Protein AF-A0A937TNV4-F1 (afdb_monomer_lite)

Radius of gyration: 40.45 Å; chains: 1; bounding box: 138×29×56 Å

Secondary structure (DSSP, 8-state):
---B-TTSPBPTT---SPTT---HHHHHHHHHHHHHHHHHHHHHHHHHHHS-HHHHHHHHHHHHHHHS--------------------------------------------

pLDDT: mean 76.12, std 16.28, range [39.12, 95.31]

Structure (mmCIF, N/CA/C/O backbone):
data_AF-A0A937TNV4-F1
#
_entry.id   AF-A0A937TNV4-F1
#
loop_
_atom_site.group_PDB
_atom_site.id
_atom_site.type_symbol
_atom_site.label_atom_id
_atom_site.label_alt_id
_atom_site.label_comp_id
_atom_site.label_asym_id
_atom_site.label_entity_id
_atom_site.label_seq_id
_atom_site.pdbx_PDB_ins_code
_atom_site.Cartn_x
_atom_site.Cartn_y
_atom_site.Cartn_z
_atom_site.occupancy
_atom_site.B_iso_or_equiv
_atom_site.auth_seq_id
_atom_site.auth_comp_id
_atom_site.auth_asym_id
_atom_site.auth_atom_id
_atom_site.pdbx_PDB_model_num
ATOM 1 N N . MET A 1 1 ? 32.722 -8.941 -25.918 1.00 48.69 1 MET A N 1
ATOM 2 C CA . MET A 1 1 ? 32.540 -8.392 -27.281 1.00 48.69 1 MET A CA 1
ATOM 3 C C . MET A 1 1 ? 32.079 -6.948 -27.162 1.00 48.69 1 MET A C 1
ATOM 5 O O . MET A 1 1 ? 31.004 -6.709 -26.625 1.00 48.69 1 MET A O 1
ATOM 9 N N . ASN A 1 2 ? 32.920 -5.991 -27.565 1.00 55.69 2 ASN A N 1
ATOM 10 C CA . ASN A 1 2 ? 32.619 -4.562 -27.459 1.00 55.69 2 ASN A CA 1
ATOM 11 C C . ASN A 1 2 ? 31.551 -4.171 -28.484 1.00 55.69 2 ASN A C 1
ATOM 13 O O . ASN A 1 2 ? 31.790 -4.180 -29.685 1.00 55.69 2 ASN A O 1
ATOM 17 N N . SER A 1 3 ? 30.367 -3.821 -27.992 1.00 70.62 3 SER A N 1
ATOM 18 C CA . SER A 1 3 ? 29.188 -3.456 -28.782 1.00 70.62 3 SER A CA 1
ATOM 19 C C . SER A 1 3 ? 29.222 -2.030 -29.347 1.00 70.62 3 SER A C 1
ATOM 21 O O . SER A 1 3 ? 28.261 -1.610 -29.998 1.00 70.62 3 SER A O 1
ATOM 23 N N .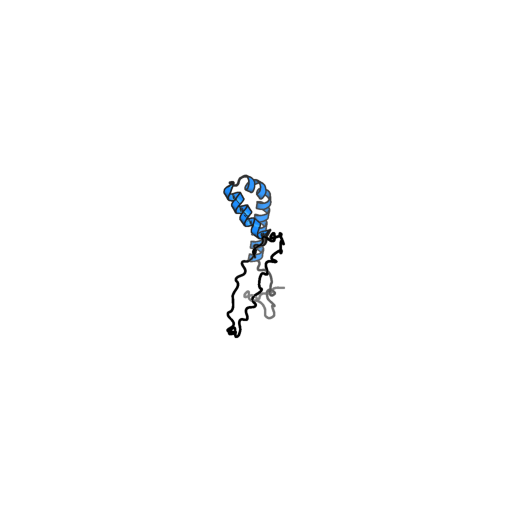 ARG A 1 4 ? 30.303 -1.278 -29.089 1.00 77.62 4 ARG A N 1
ATOM 24 C CA . ARG A 1 4 ? 30.451 0.142 -29.426 1.00 77.62 4 ARG A CA 1
ATOM 25 C C . ARG A 1 4 ? 31.749 0.417 -30.186 1.00 77.62 4 ARG A C 1
ATOM 27 O O . ARG A 1 4 ? 32.776 -0.187 -29.885 1.00 77.62 4 ARG A O 1
ATOM 34 N N . ASN A 1 5 ? 31.692 1.341 -31.144 1.00 82.62 5 ASN A N 1
ATOM 35 C CA . ASN A 1 5 ? 32.859 1.850 -31.863 1.00 82.62 5 ASN A CA 1
ATOM 36 C C . ASN A 1 5 ? 33.645 2.872 -31.012 1.00 82.62 5 ASN A C 1
ATOM 38 O O . ASN A 1 5 ? 33.216 3.270 -29.929 1.00 82.62 5 ASN A O 1
ATOM 42 N N . THR A 1 6 ? 34.787 3.339 -31.521 1.00 81.44 6 THR A N 1
ATOM 43 C CA . THR A 1 6 ? 35.656 4.342 -30.869 1.00 81.44 6 THR A CA 1
ATOM 44 C C . THR A 1 6 ? 34.995 5.707 -30.649 1.00 81.44 6 THR A C 1
ATOM 46 O O . THR A 1 6 ? 35.509 6.515 -29.885 1.00 81.44 6 THR A O 1
ATOM 49 N N . LYS A 1 7 ? 33.836 5.960 -31.272 1.00 82.69 7 LYS A N 1
ATOM 50 C CA . LYS A 1 7 ? 33.004 7.160 -31.090 1.00 82.69 7 LYS A CA 1
ATOM 51 C C . LYS A 1 7 ? 31.808 6.919 -30.153 1.00 82.69 7 LYS A C 1
ATOM 53 O O . LYS A 1 7 ? 30.940 7.777 -30.035 1.00 82.69 7 LYS A O 1
ATOM 58 N N . GLY A 1 8 ? 31.726 5.750 -29.509 1.00 79.38 8 GLY A N 1
ATOM 59 C CA . GLY A 1 8 ? 30.668 5.389 -28.558 1.00 79.38 8 GLY A CA 1
ATOM 60 C C . GLY A 1 8 ? 29.340 4.938 -29.180 1.00 79.38 8 GLY A C 1
ATOM 61 O O . GLY A 1 8 ? 28.397 4.653 -28.442 1.00 79.38 8 GLY A O 1
ATOM 62 N N . GLN A 1 9 ? 29.251 4.834 -30.507 1.00 83.50 9 GLN A N 1
ATOM 63 C CA . GLN A 1 9 ? 28.039 4.412 -31.216 1.00 83.50 9 GLN A CA 1
ATOM 64 C C . GLN A 1 9 ? 27.969 2.889 -31.324 1.00 83.50 9 GLN A C 1
ATOM 66 O O . GLN A 1 9 ? 29.000 2.217 -31.370 1.00 83.50 9 GLN A O 1
ATOM 71 N N . PHE A 1 10 ? 26.759 2.335 -31.399 1.00 84.38 10 PHE A N 1
ATOM 72 C CA . PHE A 1 10 ? 26.582 0.904 -31.630 1.00 84.38 10 PHE A CA 1
ATOM 73 C C . PHE A 1 10 ? 27.091 0.498 -33.018 1.00 84.38 10 PHE A C 1
ATOM 75 O O . PHE A 1 10 ? 26.864 1.199 -34.003 1.00 84.38 10 PHE A O 1
ATOM 82 N N . VAL A 1 11 ? 27.786 -0.638 -33.086 1.00 85.12 11 VAL A N 1
ATOM 83 C CA . VAL A 1 11 ? 28.223 -1.225 -34.360 1.00 85.12 11 VAL A CA 1
ATOM 84 C C . VAL A 1 11 ? 27.018 -1.696 -35.185 1.00 85.12 11 VAL A C 1
ATOM 86 O O . VAL A 1 11 ? 26.014 -2.142 -34.625 1.00 85.12 11 VAL A O 1
ATOM 89 N N . SER A 1 12 ? 27.111 -1.590 -36.515 1.00 78.56 12 SER A N 1
ATOM 90 C CA . SER A 1 12 ? 26.066 -2.078 -37.428 1.00 78.56 12 SER A CA 1
ATOM 91 C C . SER A 1 12 ? 25.835 -3.578 -37.215 1.00 78.56 12 SER A C 1
ATOM 93 O O . SER A 1 12 ? 26.793 -4.334 -37.067 1.00 78.56 12 SER A O 1
ATOM 95 N N . GLY A 1 13 ? 24.570 -3.999 -37.144 1.00 78.25 13 GLY A N 1
ATOM 96 C CA . GLY A 1 13 ? 24.187 -5.373 -36.797 1.00 78.25 13 GLY A CA 1
ATOM 97 C C . GLY A 1 13 ? 24.043 -5.649 -35.295 1.00 78.25 13 GLY A C 1
ATOM 98 O O . GLY A 1 13 ? 23.780 -6.786 -34.913 1.00 78.25 13 GLY A O 1
ATOM 99 N N . ASN A 1 14 ? 24.176 -4.639 -34.427 1.00 79.69 14 ASN A N 1
ATOM 100 C CA . ASN A 1 14 ? 23.879 -4.807 -33.007 1.00 79.69 14 ASN A CA 1
ATOM 101 C C . ASN A 1 14 ? 22.352 -4.836 -32.769 1.00 79.69 14 ASN A C 1
ATOM 103 O O . ASN A 1 14 ? 21.692 -3.827 -33.024 1.00 79.69 14 ASN A O 1
ATOM 107 N N . PRO A 1 15 ? 21.785 -5.938 -32.235 1.00 76.69 15 PRO A N 1
ATOM 108 C CA . PRO A 1 15 ? 20.345 -6.070 -31.994 1.00 76.69 15 PRO A CA 1
ATOM 109 C C . PRO A 1 15 ? 19.812 -5.141 -30.888 1.00 76.69 15 PRO A C 1
ATOM 111 O O . PRO A 1 15 ? 18.605 -5.090 -30.652 1.00 76.69 15 PRO A O 1
ATOM 114 N N . GLY A 1 16 ? 20.690 -4.397 -30.206 1.00 77.12 16 GLY A N 1
ATOM 115 C CA . GLY A 1 16 ? 20.316 -3.517 -29.109 1.00 77.12 16 GLY A CA 1
ATOM 116 C C . GLY A 1 16 ? 19.827 -4.302 -27.892 1.00 77.12 16 GLY A C 1
ATOM 117 O O . GLY A 1 16 ? 20.084 -5.496 -27.736 1.00 77.12 16 GLY A O 1
ATOM 118 N N . LYS A 1 17 ? 19.135 -3.613 -26.982 1.00 78.25 17 LYS A N 1
ATOM 119 C CA . LYS A 1 17 ? 18.499 -4.270 -25.836 1.00 7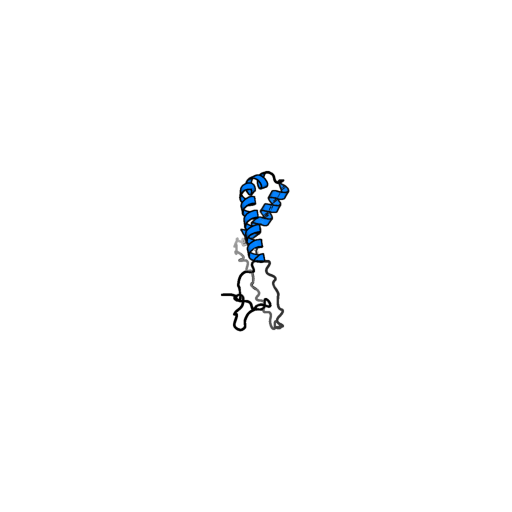8.25 17 LYS A CA 1
ATOM 120 C C . LYS A 1 17 ? 17.215 -4.962 -26.328 1.00 78.25 17 LYS A C 1
ATOM 122 O O . LYS A 1 17 ? 16.437 -4.303 -27.019 1.00 78.25 17 LYS A O 1
ATOM 127 N N . PRO A 1 18 ? 16.960 -6.241 -25.988 1.00 82.50 18 PRO A N 1
ATOM 128 C CA . PRO A 1 18 ? 15.780 -6.945 -26.481 1.00 82.50 18 PRO A CA 1
ATOM 129 C C . PRO A 1 18 ? 14.483 -6.243 -26.057 1.00 82.50 18 PRO A C 1
ATOM 131 O O . PRO A 1 18 ? 14.406 -5.641 -24.979 1.00 82.50 18 PRO A O 1
ATOM 134 N N . LYS A 1 19 ? 13.451 -6.318 -26.906 1.00 72.75 19 LYS A N 1
ATOM 135 C CA . LYS A 1 19 ? 12.126 -5.763 -26.593 1.00 72.75 19 LYS A CA 1
ATOM 136 C C . LYS A 1 19 ? 11.590 -6.421 -25.315 1.00 72.75 19 LYS A C 1
ATOM 138 O O . LYS A 1 19 ? 11.623 -7.638 -25.184 1.00 72.75 19 LYS A O 1
ATOM 143 N N . GLY A 1 20 ? 11.142 -5.601 -24.363 1.00 74.94 20 GLY A N 1
ATOM 144 C CA . GLY A 1 20 ? 10.684 -6.057 -23.043 1.00 74.94 20 GLY A CA 1
ATOM 145 C C . GLY A 1 20 ? 11.780 -6.178 -21.977 1.00 74.94 20 GLY A C 1
ATOM 146 O O . GLY A 1 20 ? 11.482 -6.495 -20.827 1.00 74.94 20 GLY A O 1
ATOM 147 N N . ALA A 1 21 ? 13.044 -5.888 -22.301 1.00 79.25 21 ALA A N 1
ATOM 148 C CA . ALA A 1 21 ? 14.108 -5.917 -21.305 1.00 79.25 21 ALA A CA 1
ATOM 149 C C . ALA A 1 21 ? 13.891 -4.845 -20.225 1.00 79.25 21 ALA A C 1
ATOM 151 O O . ALA A 1 21 ? 13.976 -3.644 -20.506 1.00 79.25 21 ALA A O 1
ATOM 152 N N . LYS A 1 22 ? 13.678 -5.286 -18.976 1.00 76.81 22 LYS A N 1
ATOM 153 C CA . LYS A 1 22 ? 13.398 -4.422 -17.817 1.00 76.81 22 LYS A CA 1
ATOM 154 C C . LYS A 1 22 ? 14.355 -3.230 -17.762 1.00 76.81 22 LYS A C 1
ATOM 156 O O . LYS A 1 22 ? 15.576 -3.387 -17.882 1.00 76.81 22 LYS A O 1
ATOM 161 N N . ASN A 1 23 ? 13.806 -2.026 -17.627 1.00 82.44 23 ASN A N 1
ATOM 162 C CA . ASN A 1 23 ? 14.605 -0.820 -17.450 1.00 82.44 23 ASN A CA 1
ATOM 163 C C . ASN A 1 23 ? 15.373 -0.925 -16.123 1.00 82.44 23 ASN A C 1
ATOM 165 O O . ASN A 1 23 ? 14.770 -1.230 -15.100 1.00 82.44 23 ASN A O 1
ATOM 169 N N . LYS A 1 24 ? 16.690 -0.685 -16.150 1.00 83.56 24 LYS A N 1
ATOM 170 C CA . LYS A 1 24 ? 17.556 -0.806 -14.970 1.00 83.56 24 LYS A CA 1
ATOM 171 C C . LYS A 1 24 ? 17.061 0.095 -13.836 1.00 83.56 24 LYS A C 1
ATOM 173 O O . LYS A 1 24 ? 16.879 -0.385 -12.727 1.00 83.56 24 LYS A O 1
ATOM 178 N N . VAL A 1 25 ? 16.745 1.351 -14.154 1.00 85.19 25 VAL A N 1
ATOM 179 C CA . VAL A 1 25 ? 16.246 2.331 -13.177 1.00 85.19 25 VAL A CA 1
ATOM 180 C C . VAL A 1 25 ? 14.931 1.862 -12.556 1.00 85.19 25 VAL A C 1
ATOM 182 O O . VAL A 1 25 ? 14.773 1.890 -11.342 1.00 85.19 25 VAL A O 1
ATOM 185 N N . THR A 1 26 ? 14.001 1.366 -13.374 1.00 86.94 26 THR A N 1
ATOM 186 C CA . THR A 1 26 ? 12.710 0.862 -12.887 1.00 86.94 26 THR A CA 1
ATOM 187 C C . THR A 1 26 ? 12.870 -0.388 -12.022 1.00 86.94 26 THR A C 1
ATOM 189 O O . THR A 1 26 ? 12.163 -0.526 -11.031 1.00 86.94 26 THR A O 1
ATOM 192 N N . SER A 1 27 ? 13.786 -1.298 -12.370 1.00 88.50 27 SER A N 1
ATOM 193 C CA . SER A 1 27 ? 14.078 -2.473 -11.540 1.00 88.50 27 SER A CA 1
ATOM 194 C C . SER A 1 27 ? 14.646 -2.074 -10.179 1.00 88.50 27 SER A C 1
ATOM 196 O O . SER A 1 27 ? 14.153 -2.548 -9.164 1.00 88.50 27 SER A O 1
ATOM 198 N N . GLU A 1 28 ? 15.618 -1.160 -10.150 1.00 92.06 28 GLU A N 1
ATOM 199 C CA . GLU A 1 28 ? 16.214 -0.663 -8.903 1.00 92.06 28 GLU A CA 1
ATOM 200 C C . GLU A 1 28 ? 15.189 0.069 -8.027 1.00 92.06 28 GLU A C 1
ATOM 202 O O . GLU A 1 28 ? 15.210 -0.051 -6.806 1.00 92.06 28 GLU A O 1
ATOM 207 N N . GLN A 1 29 ? 14.269 0.824 -8.632 1.00 91.62 29 GLN A N 1
ATOM 208 C CA . GLN A 1 29 ? 13.179 1.473 -7.900 1.00 91.62 29 GLN A CA 1
ATOM 209 C C . GLN A 1 29 ? 12.238 0.452 -7.258 1.00 91.62 29 GLN A C 1
ATOM 211 O O . GLN A 1 29 ? 11.888 0.615 -6.092 1.00 91.62 29 GLN A O 1
ATOM 216 N N . LYS A 1 30 ? 11.856 -0.603 -7.991 1.00 93.00 30 LYS A N 1
ATOM 217 C CA . LYS A 1 30 ? 11.012 -1.680 -7.450 1.00 93.00 30 LYS A CA 1
ATOM 218 C C . LYS A 1 30 ? 11.676 -2.364 -6.262 1.00 93.00 30 LYS A C 1
ATOM 220 O O . LYS A 1 30 ? 11.056 -2.459 -5.215 1.00 93.00 30 LYS A O 1
ATOM 225 N N . GLU A 1 31 ? 12.947 -2.724 -6.398 1.00 94.88 31 GLU A N 1
ATOM 226 C CA . GLU A 1 31 ? 13.718 -3.364 -5.328 1.00 94.88 31 GLU A CA 1
ATOM 227 C C . GLU A 1 31 ? 13.805 -2.481 -4.071 1.00 94.88 31 GLU A C 1
ATOM 229 O O . GLU A 1 31 ? 13.651 -2.957 -2.949 1.00 94.88 31 GLU A O 1
ATOM 234 N N . ARG A 1 32 ? 13.991 -1.165 -4.239 1.00 93.31 32 ARG A N 1
ATOM 235 C CA . ARG A 1 32 ? 13.989 -0.224 -3.107 1.00 93.31 32 ARG A CA 1
ATOM 236 C C . ARG A 1 32 ? 12.632 -0.156 -2.414 1.00 93.31 32 ARG A C 1
ATOM 238 O O . ARG A 1 32 ? 12.598 -0.125 -1.190 1.00 93.31 32 ARG A O 1
ATOM 245 N N . ILE A 1 33 ? 11.541 -0.112 -3.178 1.00 93.81 33 ILE A N 1
ATOM 246 C CA . ILE A 1 33 ? 10.183 -0.078 -2.623 1.00 93.81 33 ILE A CA 1
ATOM 247 C C . ILE A 1 33 ? 9.892 -1.383 -1.877 1.00 93.81 33 ILE A C 1
ATOM 249 O O . ILE A 1 33 ? 9.454 -1.331 -0.735 1.00 93.81 33 ILE A O 1
ATOM 253 N N . GLU A 1 34 ? 10.201 -2.534 -2.476 1.00 94.69 34 GLU A N 1
ATOM 254 C CA . GLU A 1 34 ? 10.043 -3.854 -1.850 1.00 94.69 34 GLU A CA 1
ATOM 255 C C . GLU A 1 34 ? 10.818 -3.948 -0.533 1.00 94.69 34 GLU A C 1
ATOM 257 O O . GLU A 1 34 ? 10.280 -4.407 0.470 1.00 94.69 34 GLU A O 1
ATOM 262 N N . LYS A 1 35 ? 12.05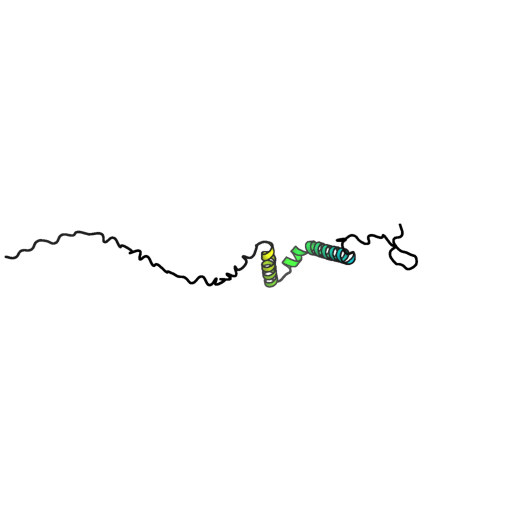2 -3.431 -0.499 1.00 94.62 35 LYS A N 1
ATOM 263 C CA . LYS A 1 35 ? 12.853 -3.392 0.726 1.00 94.62 35 LYS A CA 1
ATOM 264 C C . LYS A 1 35 ? 12.211 -2.545 1.827 1.00 94.62 35 LYS A C 1
ATOM 266 O O . LYS A 1 35 ? 12.243 -2.944 2.985 1.00 94.62 35 LYS A O 1
ATOM 271 N N . VAL A 1 36 ? 11.657 -1.381 1.484 1.00 93.06 36 VAL A N 1
ATOM 272 C CA . VAL A 1 36 ? 10.967 -0.524 2.461 1.00 93.06 36 VAL A CA 1
ATOM 273 C C . VAL A 1 36 ? 9.704 -1.207 2.979 1.00 93.06 36 VAL A C 1
ATOM 275 O O . VAL A 1 36 ? 9.467 -1.185 4.179 1.00 93.06 36 VAL A O 1
ATOM 278 N N . LEU A 1 37 ? 8.925 -1.845 2.102 1.00 91.81 37 LEU A N 1
ATOM 279 C CA . LEU A 1 37 ? 7.725 -2.581 2.503 1.00 91.81 37 LEU A CA 1
ATOM 280 C C . LEU A 1 37 ? 8.062 -3.728 3.462 1.00 91.81 37 LEU A C 1
ATOM 282 O O . LEU A 1 37 ? 7.446 -3.820 4.513 1.00 91.81 37 LEU A O 1
ATOM 286 N N . ALA A 1 38 ? 9.099 -4.517 3.167 1.00 93.06 38 ALA A N 1
ATOM 287 C CA . ALA A 1 38 ? 9.534 -5.600 4.050 1.00 93.06 38 ALA A CA 1
ATOM 288 C C . ALA A 1 38 ? 9.956 -5.099 5.443 1.00 93.06 38 ALA A C 1
ATOM 290 O O . ALA A 1 38 ? 9.666 -5.744 6.442 1.00 93.06 38 ALA A O 1
ATOM 291 N N . MET A 1 39 ? 10.613 -3.936 5.520 1.00 92.19 39 MET A N 1
ATOM 292 C CA . MET A 1 39 ? 10.967 -3.318 6.805 1.00 92.19 39 MET A CA 1
ATOM 293 C C . MET A 1 39 ? 9.737 -2.844 7.585 1.00 92.19 39 MET A C 1
ATOM 295 O O . MET A 1 39 ? 9.717 -2.947 8.806 1.00 92.19 39 MET A O 1
ATOM 299 N N . LEU A 1 40 ? 8.729 -2.304 6.895 1.00 89.69 40 LEU A N 1
ATOM 300 C CA . LEU A 1 40 ? 7.485 -1.864 7.529 1.00 89.69 40 LEU A CA 1
ATOM 301 C C . LEU A 1 40 ? 6.640 -3.049 8.002 1.00 89.69 40 LEU A C 1
ATOM 303 O O . LEU A 1 40 ? 6.005 -2.944 9.045 1.00 89.69 40 LEU A O 1
ATOM 307 N N . ASP A 1 41 ? 6.657 -4.172 7.281 1.00 90.81 41 ASP A N 1
ATOM 308 C CA . ASP A 1 41 ? 5.934 -5.387 7.670 1.00 90.81 41 ASP A CA 1
ATOM 309 C C . ASP A 1 41 ? 6.391 -5.916 9.040 1.00 90.81 41 ASP A C 1
ATOM 311 O O . ASP A 1 41 ? 5.567 -6.412 9.805 1.00 90.81 41 ASP A O 1
ATOM 315 N N . GLU A 1 42 ? 7.673 -5.761 9.396 1.00 91.88 42 GLU A N 1
ATOM 316 C CA . GLU A 1 42 ? 8.201 -6.175 10.706 1.00 91.88 42 GLU A CA 1
ATOM 317 C C . GLU A 1 42 ? 7.621 -5.360 11.876 1.00 91.88 42 GLU A C 1
ATOM 319 O O . GLU A 1 42 ? 7.470 -5.893 12.975 1.00 91.88 42 GLU A O 1
ATOM 324 N N . THR A 1 43 ? 7.285 -4.081 11.662 1.00 92.75 43 THR A N 1
ATOM 325 C CA . THR A 1 43 ? 6.759 -3.184 12.713 1.00 92.75 43 THR A CA 1
ATOM 326 C C . THR A 1 43 ? 5.259 -2.934 12.610 1.00 92.75 43 THR A C 1
ATOM 328 O O . THR A 1 43 ? 4.681 -2.292 13.492 1.00 92.75 43 THR A O 1
ATOM 331 N N . LEU A 1 44 ? 4.614 -3.450 11.561 1.00 91.31 44 LEU A N 1
ATOM 332 C CA . LEU A 1 44 ? 3.244 -3.111 11.193 1.00 91.31 44 LEU A CA 1
ATOM 333 C C . LEU A 1 44 ? 2.256 -3.349 12.339 1.00 91.31 44 LEU A C 1
ATOM 335 O O . LEU A 1 44 ? 1.437 -2.481 12.631 1.00 91.31 44 LEU A O 1
ATOM 339 N N . ASP A 1 45 ? 2.360 -4.482 13.034 1.00 90.12 45 ASP A N 1
ATOM 340 C CA . ASP A 1 45 ? 1.468 -4.821 14.148 1.00 90.12 45 ASP A CA 1
ATOM 341 C C . ASP A 1 45 ? 1.573 -3.817 15.305 1.00 90.12 45 ASP A C 1
ATOM 343 O O . ASP A 1 45 ? 0.561 -3.386 15.870 1.00 90.12 45 ASP A O 1
ATOM 347 N N . GLU A 1 46 ? 2.792 -3.394 15.646 1.00 93.56 46 GLU A N 1
ATOM 348 C CA . GLU A 1 46 ? 2.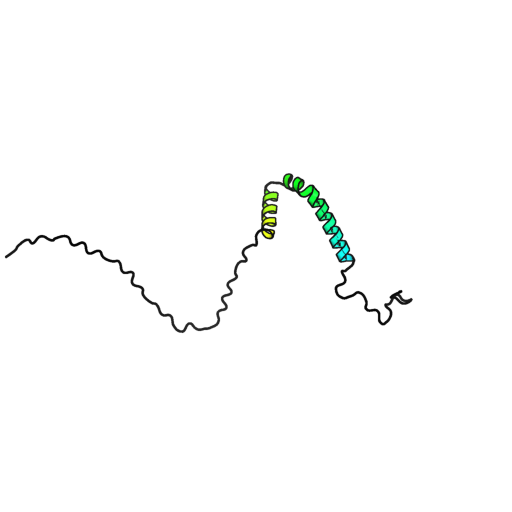999 -2.395 16.690 1.00 93.56 46 GLU A CA 1
ATOM 349 C C . GLU A 1 46 ? 2.460 -1.025 16.280 1.00 93.56 46 GLU A C 1
ATOM 351 O O . GLU A 1 46 ? 1.860 -0.319 17.095 1.00 93.56 46 GLU A O 1
ATOM 356 N N . ASP A 1 47 ? 2.668 -0.644 15.023 1.00 91.31 47 ASP A N 1
ATOM 357 C CA . ASP A 1 47 ? 2.215 0.636 14.490 1.00 91.31 47 ASP A CA 1
ATOM 358 C C . ASP A 1 47 ? 0.683 0.691 14.452 1.00 91.31 47 ASP A C 1
ATOM 360 O O . ASP A 1 47 ? 0.086 1.669 14.914 1.00 91.31 47 ASP A O 1
ATOM 364 N N . LEU A 1 48 ? 0.028 -0.403 14.048 1.00 91.88 48 LEU A N 1
ATOM 365 C CA . LEU A 1 48 ? -1.427 -0.557 14.103 1.00 91.88 48 LEU A CA 1
ATOM 366 C C . LEU A 1 48 ? -1.974 -0.398 15.525 1.00 91.88 48 LEU A C 1
ATOM 368 O O . LEU A 1 48 ? -3.034 0.206 15.716 1.00 91.88 48 LEU A O 1
ATOM 372 N N . LEU A 1 49 ? -1.268 -0.912 16.536 1.00 90.88 49 LEU A N 1
ATOM 373 C CA . LEU A 1 49 ? -1.664 -0.769 17.938 1.00 90.88 49 LEU A CA 1
ATOM 374 C C . LEU A 1 49 ? -1.494 0.663 18.457 1.00 90.88 49 LEU A C 1
ATOM 376 O O . LEU A 1 49 ? -2.327 1.105 19.254 1.00 90.88 49 LEU A O 1
ATOM 380 N N . LYS A 1 50 ? -0.475 1.388 17.984 1.00 95.31 50 LYS A N 1
ATOM 381 C CA . LYS A 1 50 ? -0.193 2.791 18.340 1.00 95.31 50 LYS A CA 1
ATOM 382 C C . LYS A 1 50 ? -1.130 3.787 17.638 1.00 95.31 50 LYS A C 1
ATOM 384 O O . LYS A 1 50 ? -1.317 4.897 18.136 1.00 95.31 50 LYS A O 1
ATOM 389 N N . MET A 1 51 ? -1.744 3.407 16.515 1.00 93.75 51 MET A N 1
ATOM 390 C CA . MET A 1 51 ? -2.697 4.252 15.782 1.00 93.75 51 MET A CA 1
ATOM 391 C C . MET A 1 51 ? -3.950 4.588 16.595 1.00 93.75 51 MET A C 1
ATOM 393 O O . MET A 1 51 ? -4.483 3.758 17.344 1.00 93.75 51 MET A O 1
ATOM 397 N N . LYS A 1 52 ? -4.492 5.791 16.362 1.00 95.25 52 LYS A N 1
ATOM 398 C CA . LYS A 1 52 ? -5.750 6.235 16.975 1.00 95.25 52 LYS A CA 1
ATOM 399 C C . LYS A 1 52 ? -6.919 5.398 16.463 1.00 95.25 52 LYS A C 1
ATOM 401 O O . LYS A 1 52 ? -6.946 4.976 15.307 1.00 95.25 52 LYS A O 1
ATOM 406 N N . SER A 1 53 ? -7.947 5.232 17.295 1.00 92.19 53 SER A N 1
ATOM 407 C CA . SER A 1 53 ? -9.102 4.378 16.986 1.00 92.19 53 SER A CA 1
ATOM 408 C C . SER A 1 53 ? -9.781 4.727 15.657 1.00 92.19 53 SER A C 1
ATOM 410 O O . SER A 1 53 ? -10.129 3.825 14.902 1.00 92.19 53 SER A O 1
ATOM 412 N N . LYS A 1 54 ? -9.922 6.021 15.332 1.00 94.94 54 LYS A N 1
ATOM 413 C CA . LYS A 1 54 ? -10.498 6.465 14.051 1.00 94.94 54 LYS A CA 1
ATOM 414 C C . LYS A 1 54 ? -9.645 6.021 12.858 1.00 94.94 54 LYS A C 1
ATOM 416 O O . LYS A 1 54 ? -10.168 5.437 11.920 1.00 94.94 54 LYS A O 1
ATOM 421 N N . GLU A 1 55 ? -8.340 6.271 12.916 1.00 94.56 55 GLU A N 1
ATOM 422 C CA . GLU A 1 55 ? -7.402 5.952 11.831 1.00 94.56 55 GLU A CA 1
ATOM 423 C C . GLU A 1 55 ? -7.344 4.442 11.575 1.00 94.56 55 GLU A C 1
ATOM 425 O O . GLU A 1 55 ? -7.259 4.005 10.432 1.00 94.56 55 GLU A O 1
ATOM 430 N N . ARG A 1 56 ? -7.464 3.635 12.636 1.00 92.19 56 ARG A N 1
ATOM 431 C CA . ARG A 1 56 ? -7.527 2.174 12.538 1.00 92.19 56 ARG A CA 1
ATOM 432 C C . ARG A 1 56 ? -8.774 1.691 11.799 1.00 92.19 56 ARG A C 1
ATOM 434 O O . ARG A 1 56 ? -8.684 0.782 10.980 1.00 92.19 56 ARG A O 1
ATOM 441 N N . VAL A 1 57 ? -9.929 2.298 12.076 1.00 93.56 57 VAL A N 1
ATOM 442 C CA . VAL A 1 57 ? -11.192 1.983 11.387 1.00 93.56 57 VAL A CA 1
ATOM 443 C C . VAL A 1 57 ? -11.130 2.409 9.920 1.00 93.56 57 VAL A C 1
ATOM 445 O O . VAL A 1 57 ? -11.544 1.644 9.051 1.00 93.56 57 VAL A O 1
ATOM 448 N N . ASP A 1 58 ? -10.565 3.583 9.637 1.00 94.00 58 ASP A N 1
ATOM 449 C CA . ASP A 1 58 ? -10.389 4.080 8.269 1.00 94.00 58 ASP A CA 1
ATOM 450 C C . ASP A 1 58 ? -9.451 3.158 7.461 1.00 94.00 58 ASP A C 1
ATOM 452 O O . ASP A 1 58 ? -9.783 2.755 6.344 1.00 94.00 58 ASP A O 1
ATOM 456 N N . LEU A 1 59 ? -8.317 2.746 8.043 1.00 92.56 59 LEU A N 1
ATOM 457 C CA . LEU A 1 59 ? -7.392 1.786 7.431 1.00 92.56 59 LEU A CA 1
ATOM 458 C C . LEU A 1 59 ? -8.061 0.425 7.195 1.00 92.56 59 LEU A C 1
ATOM 460 O O . LEU A 1 59 ? -7.920 -0.157 6.121 1.00 92.56 59 LEU A O 1
ATOM 464 N N . TRP A 1 60 ? -8.834 -0.066 8.165 1.00 90.56 60 TRP A N 1
ATOM 465 C CA . TRP A 1 60 ? -9.594 -1.308 8.020 1.00 90.56 60 TRP A CA 1
ATOM 466 C C . TRP A 1 60 ? -10.590 -1.249 6.854 1.00 90.56 60 TRP A C 1
ATOM 468 O O . TRP A 1 60 ? -10.690 -2.196 6.072 1.00 90.56 60 TRP A O 1
ATOM 478 N N . ALA A 1 61 ? -11.302 -0.130 6.699 1.00 89.81 61 ALA A N 1
ATOM 479 C CA . ALA A 1 61 ? -12.222 0.078 5.586 1.00 89.81 61 ALA A CA 1
ATOM 480 C C . ALA A 1 61 ? -11.498 0.119 4.228 1.00 89.81 61 ALA A C 1
ATOM 482 O O . ALA A 1 61 ? -12.020 -0.414 3.250 1.00 89.81 61 ALA A O 1
ATOM 483 N N . ALA A 1 62 ? -10.291 0.688 4.170 1.00 89.88 62 ALA A N 1
ATOM 484 C CA . ALA A 1 62 ? -9.468 0.680 2.961 1.00 89.88 62 ALA A CA 1
ATOM 485 C C . ALA A 1 62 ? -8.970 -0.734 2.604 1.00 89.88 62 ALA A C 1
ATOM 487 O O . ALA A 1 62 ? -9.011 -1.131 1.441 1.00 89.88 62 ALA A O 1
ATOM 488 N N . LEU A 1 63 ? -8.552 -1.527 3.597 1.00 89.75 63 LEU A N 1
ATOM 489 C CA . LEU A 1 63 ? -8.082 -2.903 3.388 1.00 89.75 63 LEU A CA 1
ATOM 490 C C . LEU A 1 63 ? -9.209 -3.858 2.962 1.00 89.75 63 LEU A C 1
ATOM 492 O O . LEU A 1 63 ? -8.972 -4.794 2.197 1.00 89.75 63 LEU A O 1
ATOM 496 N N . GLN A 1 64 ? -10.445 -3.607 3.409 1.00 88.81 64 GLN A N 1
ATOM 497 C CA . GLN A 1 64 ? -11.623 -4.398 3.034 1.00 88.81 64 GLN A CA 1
ATOM 498 C C . GLN A 1 64 ? -11.818 -4.510 1.517 1.00 88.81 64 GLN A C 1
ATOM 500 O O . GLN A 1 64 ? -12.271 -5.555 1.064 1.00 88.81 64 GLN A O 1
ATOM 505 N N . GLU A 1 65 ? -11.451 -3.495 0.731 1.00 84.69 65 GLU A N 1
ATOM 506 C CA . GLU A 1 65 ? -11.630 -3.498 -0.730 1.00 84.69 65 GLU A CA 1
ATOM 507 C C . GLU A 1 65 ? -10.792 -4.563 -1.447 1.00 84.69 65 GLU A C 1
ATOM 509 O O . GLU A 1 65 ? -11.191 -5.065 -2.497 1.00 84.69 65 GLU A O 1
ATOM 514 N N . TYR A 1 66 ? -9.646 -4.927 -0.871 1.00 85.94 66 TYR A N 1
ATOM 515 C CA . TYR A 1 66 ? -8.725 -5.903 -1.456 1.00 85.94 66 TYR A CA 1
ATOM 516 C C . TYR A 1 66 ? -9.098 -7.347 -1.109 1.00 85.94 66 TYR A C 1
ATOM 518 O O . TYR A 1 66 ? -8.715 -8.271 -1.821 1.00 85.94 66 TYR A O 1
ATOM 526 N N . ILE A 1 67 ? -9.851 -7.546 -0.024 1.00 86.69 67 ILE A N 1
ATOM 527 C CA . ILE A 1 67 ? -10.291 -8.870 0.440 1.00 86.69 67 ILE A CA 1
ATOM 528 C C . ILE A 1 67 ? -11.729 -9.149 -0.005 1.00 86.69 67 ILE A C 1
ATOM 530 O O . ILE A 1 67 ? -12.081 -10.289 -0.309 1.00 86.69 67 ILE A O 1
ATOM 534 N N . ARG A 1 68 ? -12.581 -8.119 -0.036 1.00 80.50 68 ARG A N 1
ATOM 535 C CA . ARG A 1 68 ? -13.987 -8.228 -0.417 1.00 80.50 68 ARG A CA 1
ATOM 536 C C . ARG A 1 68 ? -14.231 -7.424 -1.689 1.00 80.50 68 ARG A C 1
ATOM 538 O O . ARG A 1 68 ? -14.213 -6.194 -1.627 1.00 80.50 68 ARG A O 1
ATOM 545 N N . PRO A 1 69 ? -14.500 -8.085 -2.828 1.00 77.06 69 PRO A N 1
ATOM 546 C CA . PRO A 1 69 ? -14.811 -7.373 -4.055 1.00 77.06 69 PRO A CA 1
ATOM 547 C C . PRO A 1 69 ? -16.027 -6.474 -3.820 1.00 77.06 69 PRO A C 1
ATOM 549 O O . PRO A 1 69 ? -17.089 -6.937 -3.396 1.00 77.06 69 PRO A O 1
ATOM 552 N N . LYS A 1 70 ? -15.869 -5.172 -4.077 1.00 71.88 70 LYS A N 1
ATOM 553 C CA . LYS A 1 70 ? -17.002 -4.247 -4.076 1.00 71.88 70 LYS A CA 1
ATOM 554 C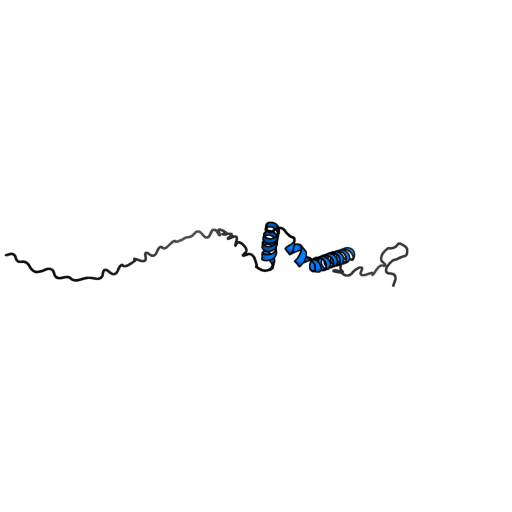 C . LYS A 1 70 ? -17.935 -4.641 -5.210 1.00 71.88 70 LYS A C 1
ATOM 556 O O . LYS A 1 70 ? -17.504 -4.767 -6.355 1.00 71.88 70 LYS A O 1
ATOM 561 N N . LEU A 1 71 ? -19.215 -4.804 -4.886 1.00 73.50 71 LEU A N 1
ATOM 562 C CA . LEU A 1 71 ? -20.250 -4.966 -5.895 1.00 73.50 71 LEU A CA 1
ATOM 563 C C . LEU A 1 71 ? -20.201 -3.733 -6.802 1.00 73.50 71 LEU A C 1
ATOM 565 O O . LEU A 1 71 ? -20.479 -2.617 -6.353 1.00 73.50 71 LEU A O 1
ATOM 569 N N . GLN A 1 72 ? -19.775 -3.919 -8.051 1.00 73.56 72 GLN A N 1
ATOM 570 C CA . GLN A 1 72 ? -19.798 -2.835 -9.019 1.00 73.56 72 GLN A CA 1
ATOM 571 C C . GLN A 1 72 ? -21.250 -2.408 -9.204 1.00 73.56 72 GLN A C 1
ATOM 573 O O . GLN A 1 72 ? -22.138 -3.243 -9.374 1.00 73.56 72 GLN A O 1
ATOM 578 N N . ARG A 1 73 ? -21.503 -1.100 -9.124 1.00 70.12 73 ARG A N 1
ATOM 579 C CA . ARG A 1 73 ? -22.814 -0.565 -9.479 1.00 70.12 73 ARG A CA 1
ATOM 580 C C . ARG A 1 73 ? -23.047 -0.879 -10.949 1.00 70.12 73 ARG A C 1
ATOM 582 O O . ARG A 1 73 ? -22.320 -0.375 -11.799 1.00 70.12 73 ARG A O 1
ATOM 589 N N . THR A 1 74 ? -24.050 -1.700 -11.231 1.00 73.06 74 THR A N 1
ATOM 590 C CA . THR A 1 74 ? -24.526 -1.908 -12.592 1.00 73.06 74 THR A CA 1
ATOM 591 C C . THR A 1 74 ? -25.110 -0.586 -13.077 1.00 73.06 74 THR A C 1
ATOM 593 O O . THR A 1 74 ? -26.185 -0.175 -12.637 1.00 73.06 74 THR A O 1
ATOM 596 N N . GLN A 1 75 ? -24.377 0.114 -13.939 1.00 72.44 75 GLN A N 1
ATOM 597 C CA . GLN A 1 75 ? -24.927 1.209 -14.723 1.00 72.44 75 GLN A CA 1
ATOM 598 C C . GLN A 1 75 ? -25.849 0.547 -15.752 1.00 72.44 75 GLN A C 1
ATOM 600 O O . GLN A 1 75 ? -25.377 -0.059 -16.710 1.00 72.44 75 GLN A O 1
ATOM 605 N N . VAL A 1 76 ? -27.160 0.555 -15.506 1.00 74.75 76 VAL A N 1
ATOM 606 C CA . VAL A 1 76 ? -28.124 0.102 -16.514 1.00 74.75 76 VAL A CA 1
ATOM 607 C C . VAL A 1 76 ? -28.205 1.209 -17.558 1.00 74.75 76 VAL A C 1
ATOM 609 O O . VAL A 1 76 ? -28.978 2.154 -17.419 1.00 74.75 76 VAL A O 1
ATOM 612 N N . GLU A 1 77 ? -27.354 1.127 -18.574 1.00 71.31 77 GLU A N 1
ATOM 613 C CA . GLU A 1 77 ? -27.540 1.887 -19.803 1.00 71.31 77 GLU A CA 1
ATOM 614 C C . GLU A 1 77 ? -28.712 1.242 -20.542 1.00 71.31 77 GLU A C 1
ATOM 616 O O . GLU A 1 77 ? -28.572 0.234 -21.230 1.00 71.31 77 GLU A O 1
ATOM 621 N N . VAL A 1 78 ? -29.913 1.782 -20.316 1.00 71.06 78 VAL A N 1
ATOM 622 C CA . VAL A 1 78 ? -31.062 1.493 -21.174 1.00 71.06 78 VAL A CA 1
ATOM 623 C C . VAL A 1 78 ? -30.780 2.189 -22.500 1.00 71.06 78 VAL A C 1
ATOM 625 O O . VAL A 1 78 ? -31.180 3.335 -22.711 1.00 71.06 78 VAL A O 1
ATOM 628 N N . GLU A 1 79 ? -30.047 1.519 -23.387 1.00 62.81 79 GLU A N 1
ATOM 629 C CA . GLU A 1 79 ? -30.059 1.879 -24.797 1.00 62.81 79 GLU A CA 1
ATOM 630 C C . GLU A 1 79 ? -31.505 1.736 -25.262 1.00 62.81 79 GLU A C 1
ATOM 632 O O . GLU A 1 79 ? -32.051 0.639 -25.374 1.00 62.81 79 GLU A O 1
ATOM 637 N N . SER A 1 80 ? -32.164 2.878 -25.444 1.00 62.88 80 SER A N 1
ATOM 638 C CA . SER A 1 80 ? -33.488 2.939 -26.043 1.00 62.88 80 SER A CA 1
ATOM 639 C C . SER A 1 80 ? -33.303 2.626 -27.521 1.00 62.88 80 SER A C 1
ATOM 641 O O . SER A 1 80 ? -33.183 3.529 -28.343 1.00 62.88 80 SER A O 1
ATOM 643 N N . THR A 1 81 ? -33.200 1.343 -27.865 1.00 58.00 81 THR A N 1
ATOM 644 C CA . THR A 1 81 ? -33.425 0.924 -29.242 1.00 58.00 81 THR A CA 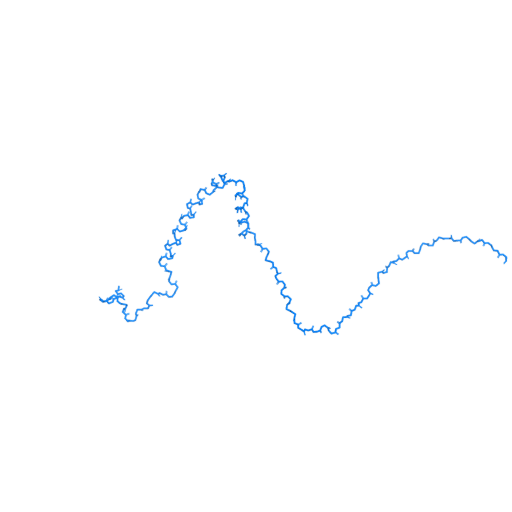1
ATOM 645 C C . THR A 1 81 ? -34.849 1.360 -29.560 1.00 58.00 81 THR A C 1
ATOM 647 O O . THR A 1 81 ? -35.772 1.041 -28.809 1.00 58.00 81 THR A O 1
ATOM 650 N N . GLU A 1 82 ? -35.026 2.160 -30.608 1.00 63.06 82 GLU A N 1
ATOM 651 C CA . GLU A 1 82 ? -36.321 2.662 -31.074 1.00 63.06 82 GLU A CA 1
ATOM 652 C C . GLU A 1 82 ? -37.188 1.524 -31.649 1.00 63.06 82 GLU A C 1
ATOM 654 O O . GLU A 1 82 ? -37.722 1.606 -32.751 1.00 63.06 82 GLU A O 1
ATOM 659 N N . GLU A 1 83 ? -37.348 0.426 -30.918 1.00 63.44 83 GLU A N 1
ATOM 660 C CA . GLU A 1 83 ? -38.368 -0.567 -31.194 1.00 63.44 83 GLU A CA 1
ATOM 661 C C . GLU A 1 83 ? -39.657 -0.063 -30.554 1.00 63.44 83 GLU A C 1
ATOM 663 O O . GLU A 1 83 ? -39.951 -0.263 -29.375 1.00 63.44 83 GLU A O 1
ATOM 668 N N . GLN A 1 84 ? -40.399 0.694 -31.361 1.00 62.38 84 GLN A N 1
ATOM 669 C CA . GLN A 1 84 ? -41.725 1.204 -31.043 1.00 62.38 84 GLN A CA 1
ATOM 670 C C . GLN A 1 84 ? -42.591 0.050 -30.533 1.00 62.38 84 GLN A C 1
ATOM 672 O O . GLN A 1 84 ? -42.984 -0.830 -31.303 1.00 62.38 84 GLN A O 1
ATOM 677 N N . ILE A 1 85 ? -42.893 0.055 -29.233 1.00 66.56 85 ILE A N 1
ATOM 678 C CA . ILE A 1 85 ? -43.777 -0.927 -28.601 1.00 66.56 85 ILE A CA 1
ATOM 679 C C . ILE A 1 85 ? -45.118 -0.884 -29.340 1.00 66.56 85 ILE A C 1
ATOM 681 O O . ILE A 1 85 ? -45.915 0.034 -29.164 1.00 66.56 85 ILE A O 1
ATOM 685 N N . THR A 1 86 ? -45.359 -1.869 -30.204 1.00 63.59 86 THR A N 1
ATOM 686 C CA . THR A 1 86 ? -46.482 -1.828 -31.151 1.00 63.59 86 THR A CA 1
ATOM 687 C C . THR A 1 86 ? -47.771 -2.382 -30.544 1.00 63.59 86 THR A C 1
ATOM 689 O O . THR A 1 86 ? -48.853 -2.182 -31.094 1.00 63.59 86 THR A O 1
ATOM 692 N N . LYS A 1 87 ? -47.697 -3.088 -29.406 1.00 67.19 87 LYS A N 1
ATOM 693 C CA . LYS A 1 87 ? -48.877 -3.655 -28.745 1.00 67.19 87 LYS A CA 1
ATOM 694 C C . LYS A 1 87 ? -48.616 -3.959 -27.273 1.00 67.19 87 LYS A C 1
ATOM 696 O O . LYS A 1 87 ? -47.713 -4.721 -26.948 1.00 67.19 87 LYS A O 1
ATOM 701 N N . ILE A 1 88 ? -49.460 -3.410 -26.403 1.00 76.31 88 ILE A N 1
ATOM 702 C CA . ILE A 1 88 ? -49.529 -3.766 -24.983 1.00 76.31 88 ILE A CA 1
ATOM 703 C C . ILE A 1 88 ? -50.856 -4.498 -24.771 1.00 76.31 88 ILE A C 1
ATOM 705 O O . ILE A 1 88 ? -51.923 -3.908 -24.940 1.00 76.31 88 ILE A O 1
ATOM 709 N N . THR A 1 89 ? -50.805 -5.789 -24.446 1.00 70.94 89 THR A N 1
ATOM 710 C CA . THR A 1 89 ? -51.981 -6.575 -24.038 1.00 70.94 89 THR A CA 1
ATOM 711 C C . THR A 1 89 ? -51.980 -6.763 -22.532 1.00 70.94 89 THR A C 1
ATOM 713 O O . THR A 1 89 ? -51.037 -7.316 -21.973 1.00 70.94 89 THR A O 1
ATOM 716 N N . PHE A 1 90 ? -53.055 -6.318 -21.889 1.00 75.19 90 PHE A N 1
ATOM 717 C CA . PHE A 1 90 ? -53.310 -6.548 -20.473 1.00 75.19 90 PHE A CA 1
ATOM 718 C C . PHE A 1 90 ? -54.241 -7.748 -20.329 1.00 75.19 90 PHE A C 1
ATOM 720 O O . PHE A 1 90 ? -55.293 -7.790 -20.968 1.00 75.19 90 PHE A O 1
ATOM 727 N N . GLU A 1 91 ? -53.870 -8.701 -19.481 1.00 73.62 91 GLU A N 1
ATOM 728 C CA . GLU A 1 91 ? -54.746 -9.797 -19.079 1.00 73.62 91 GLU A CA 1
ATOM 729 C C . GLU A 1 91 ? -55.245 -9.527 -17.658 1.00 73.62 91 GLU A C 1
ATOM 731 O O . GLU A 1 91 ? -54.463 -9.351 -16.721 1.00 73.62 91 GLU A O 1
ATOM 736 N N . VAL A 1 92 ? -56.566 -9.432 -17.504 1.00 76.69 92 VAL A N 1
ATOM 737 C CA . VAL A 1 92 ? -57.204 -9.197 -16.208 1.00 76.69 92 VAL A CA 1
ATOM 738 C C . VAL A 1 92 ? -57.368 -10.541 -15.509 1.00 76.69 92 VAL A C 1
ATOM 740 O O . VAL A 1 92 ? -58.299 -11.292 -15.791 1.00 76.69 92 VAL A O 1
ATOM 743 N N . VAL A 1 93 ? -56.472 -10.843 -14.571 1.00 69.19 93 VAL A N 1
ATOM 744 C CA . VAL A 1 93 ? -56.625 -11.999 -13.681 1.00 69.19 93 VAL A CA 1
ATOM 745 C C . VAL A 1 93 ? -57.589 -11.610 -12.562 1.00 69.19 93 VAL A C 1
ATOM 747 O O . VAL A 1 93 ? -57.222 -10.924 -11.608 1.00 69.19 93 VAL A O 1
ATOM 750 N N . GLY A 1 94 ? -58.852 -12.018 -12.697 1.00 63.72 94 GLY A N 1
ATOM 751 C CA . GLY A 1 94 ? -59.862 -11.834 -11.658 1.00 63.72 94 GLY A CA 1
ATOM 752 C C . GLY A 1 94 ? -59.469 -12.581 -10.383 1.00 63.72 94 GLY A C 1
ATOM 753 O O . GLY A 1 94 ? -59.403 -13.810 -10.368 1.00 63.72 94 GLY A O 1
ATOM 754 N N . SER A 1 95 ? -59.225 -11.852 -9.295 1.00 60.72 95 SER A N 1
ATOM 755 C CA . SER A 1 95 ? -59.020 -12.425 -7.965 1.00 60.72 95 SER A CA 1
ATOM 756 C C . SER A 1 95 ? -60.358 -12.908 -7.401 1.00 60.72 95 SER A C 1
ATOM 758 O O . SER A 1 95 ? -61.033 -12.227 -6.631 1.00 60.72 95 SER A O 1
ATOM 760 N N . GLY A 1 96 ? -60.769 -14.107 -7.816 1.00 50.78 96 GLY A N 1
ATOM 761 C CA . GLY A 1 96 ? -61.947 -14.775 -7.279 1.00 50.78 96 GLY A CA 1
ATOM 762 C C . GLY A 1 96 ? -61.793 -15.026 -5.779 1.00 50.78 96 GLY A C 1
ATOM 763 O O . GLY A 1 96 ? -61.103 -15.958 -5.365 1.00 50.78 96 GLY A O 1
ATOM 764 N N . LYS A 1 97 ? -62.466 -14.222 -4.949 1.00 49.66 97 LYS A N 1
ATOM 765 C CA . LYS A 1 97 ? -62.817 -14.638 -3.590 1.00 49.66 97 LYS A CA 1
ATOM 766 C C . LYS A 1 97 ? -63.861 -15.746 -3.719 1.00 49.66 97 LYS A C 1
ATOM 768 O O . LYS A 1 97 ? -64.951 -15.510 -4.228 1.00 49.66 97 LYS A O 1
ATOM 773 N N . LYS A 1 98 ? -63.519 -16.957 -3.271 1.00 50.06 98 LYS A N 1
ATOM 774 C CA . LYS A 1 98 ? -64.508 -18.002 -2.985 1.00 50.06 98 LYS A CA 1
ATOM 775 C C . LYS A 1 98 ? -65.403 -17.486 -1.860 1.00 50.06 98 LYS A C 1
ATOM 777 O O . LYS A 1 98 ? -64.970 -17.444 -0.712 1.00 50.06 98 LYS A O 1
ATOM 782 N N . GLU A 1 99 ? -66.623 -17.079 -2.187 1.00 52.81 99 GLU A N 1
ATOM 783 C CA . GLU A 1 99 ? -67.676 -16.949 -1.186 1.00 52.81 99 GLU A CA 1
ATOM 784 C C . GLU A 1 99 ? -68.092 -18.362 -0.762 1.00 52.81 99 GLU A C 1
ATOM 786 O O . GLU A 1 99 ? -68.705 -19.122 -1.512 1.00 52.81 99 GLU A O 1
ATOM 791 N N . GLU A 1 100 ? -67.665 -18.740 0.444 1.00 44.19 100 GLU A N 1
ATOM 792 C CA . GLU A 1 100 ? -68.207 -19.875 1.179 1.00 44.19 100 GLU A CA 1
ATOM 793 C C . GLU A 1 100 ? -69.690 -19.618 1.443 1.00 44.19 100 GLU A C 1
ATOM 795 O O . GLU A 1 100 ? -70.076 -18.766 2.244 1.00 44.19 100 GLU A O 1
ATOM 800 N N . ASN A 1 101 ? -70.520 -20.390 0.757 1.00 47.19 101 ASN A N 1
ATOM 801 C CA . ASN A 1 101 ? -71.957 -20.401 0.934 1.00 47.19 101 ASN A CA 1
ATOM 802 C C . ASN A 1 101 ? -72.283 -21.053 2.295 1.00 47.19 101 ASN A C 1
ATOM 804 O O . ASN A 1 101 ? -72.399 -22.276 2.400 1.00 47.19 101 ASN A O 1
ATOM 808 N N . ARG A 1 102 ? -72.387 -20.256 3.367 1.00 39.12 102 ARG A N 1
ATOM 809 C CA . ARG A 1 102 ? -72.975 -20.705 4.639 1.00 39.12 102 ARG A CA 1
ATOM 810 C C . ARG A 1 102 ? -74.488 -20.598 4.539 1.00 39.12 102 ARG A C 1
ATOM 812 O O . ARG A 1 102 ? -75.078 -19.559 4.814 1.00 39.12 102 ARG A O 1
ATOM 819 N N . GLY A 1 103 ? -75.105 -21.711 4.157 1.00 49.53 103 GLY A N 1
ATOM 820 C CA . GLY A 1 103 ? -76.527 -21.923 4.365 1.00 49.53 103 GLY A CA 1
ATOM 821 C C . GLY A 1 103 ? -76.841 -21.910 5.859 1.00 49.53 103 GLY A C 1
ATOM 822 O O . GLY A 1 103 ? -76.384 -22.775 6.605 1.00 49.53 103 GLY A O 1
ATOM 823 N N . THR A 1 104 ? -77.664 -20.957 6.282 1.00 41.16 104 THR A N 1
ATOM 824 C CA . THR A 1 104 ? -78.356 -21.009 7.570 1.00 41.16 104 THR A CA 1
ATOM 825 C C . THR A 1 104 ? -79.811 -20.631 7.351 1.00 41.16 104 THR A C 1
ATOM 827 O O . THR A 1 104 ? -80.125 -19.492 7.031 1.00 41.16 104 THR A O 1
ATOM 830 N N . LYS A 1 105 ? -80.632 -21.682 7.453 1.00 51.78 105 LYS A N 1
ATOM 831 C CA . LYS A 1 105 ? -82.080 -21.777 7.667 1.00 51.78 105 LYS A CA 1
ATOM 832 C C . LYS A 1 105 ? -82.799 -20.440 7.874 1.00 51.78 105 LYS A C 1
ATOM 834 O O . LYS A 1 105 ? -82.587 -19.805 8.901 1.00 51.78 105 LYS A O 1
ATOM 839 N N . ASP A 1 106 ? -83.709 -20.116 6.958 1.00 44.53 106 ASP A N 1
ATOM 840 C CA . ASP A 1 106 ? -84.808 -19.200 7.248 1.00 44.53 106 ASP A CA 1
ATOM 841 C C . ASP A 1 106 ? -86.088 -20.017 7.451 1.00 44.53 106 ASP A C 1
ATOM 843 O O . ASP A 1 106 ? -86.420 -20.917 6.672 1.00 44.53 106 ASP A O 1
ATOM 847 N N . GLU A 1 107 ? -86.719 -19.761 8.588 1.00 45.81 107 GLU A N 1
ATOM 848 C CA . GLU A 1 107 ? -87.911 -20.422 9.087 1.00 45.81 107 GLU A CA 1
ATOM 849 C C . GLU A 1 107 ? -89.118 -19.955 8.273 1.00 45.81 107 GLU A C 1
ATOM 851 O O . GLU A 1 107 ? -89.400 -18.763 8.163 1.00 45.81 107 GLU A O 1
ATOM 856 N N . GLY A 1 108 ? -89.868 -20.905 7.713 1.00 45.50 108 GLY A N 1
ATOM 857 C CA . GLY A 1 108 ? -91.144 -20.615 7.076 1.00 45.50 108 GLY A CA 1
ATOM 858 C C . GLY A 1 108 ? -92.132 -20.061 8.099 1.00 45.50 108 GLY A C 1
ATOM 859 O O . GLY A 1 108 ? -92.667 -20.813 8.913 1.00 45.50 108 GLY A O 1
ATOM 860 N N . ARG A 1 109 ? -92.392 -18.752 8.033 1.00 43.12 109 ARG A N 1
ATOM 861 C CA . ARG A 1 109 ? -93.531 -18.107 8.686 1.00 43.12 109 ARG A CA 1
ATOM 862 C C . ARG A 1 109 ? -94.592 -17.783 7.637 1.00 43.12 109 ARG A C 1
ATOM 864 O O . ARG A 1 109 ? -94.311 -17.164 6.617 1.00 43.12 109 ARG A O 1
ATOM 871 N N . GLU A 1 110 ? -95.792 -18.274 7.921 1.00 47.38 110 GLU A N 1
ATOM 872 C CA . GLU A 1 110 ? -97.051 -18.165 7.182 1.00 47.38 110 GLU A CA 1
ATOM 873 C C . GLU A 1 110 ? -97.348 -16.769 6.611 1.00 47.38 110 GLU A C 1
ATOM 875 O O . GLU A 1 110 ? -97.022 -15.759 7.230 1.00 47.38 110 GLU A O 1
ATOM 880 N N . THR A 1 111 ? -98.122 -16.701 5.521 1.00 47.25 111 THR A N 1
ATOM 881 C CA . THR A 1 111 ? -99.450 -16.050 5.564 1.00 47.25 111 THR A CA 1
ATOM 882 C C . THR A 1 111 ? -100.280 -16.282 4.291 1.00 47.25 111 THR A C 1
ATOM 884 O O . THR A 1 111 ? -99.874 -15.881 3.208 1.00 47.25 111 THR A O 1
ATOM 887 N N . LYS A 1 112 ? -101.487 -16.821 4.533 1.00 40.12 112 LYS A N 1
ATOM 888 C CA . LYS A 1 112 ? -102.756 -16.767 3.772 1.00 40.12 112 LYS A CA 1
ATOM 889 C C . LYS A 1 112 ? -102.890 -17.468 2.421 1.00 40.12 112 LYS A C 1
ATOM 891 O O . LYS A 1 112 ? -102.260 -17.041 1.436 1.00 40.12 112 LYS A O 1
#

Sequence (112 aa):
MNSRNTKGQFVSGNPGKPKGAKNKVTSEQKERIEKVLAMLDETLDEDLLKMKSKERVDLWAALQEYIRPKLQRTQVEVESTEEQITKITFEVVGSGKKEENRGTKDEGRETK

Foldseek 3Di:
DDQADPVRDGDPPDPPDDPPPDDPVVVVVVVVVVVVVVVCVVCVVVVLVVDDPVVNVVVVVVVCCVVPPDDPPPPPPPPPPVPPPPDDDDDDDDPDDPDDDDDDDDDDDDDD